Protein AF-A0A0N4VZZ5-F1 (afdb_monomer_lite)

Radius of gyration: 21.61 Å; chains: 1; bounding box: 44×30×68 Å

Foldseek 3Di:
DVVLVVVCVVVVVPPPPDDDDDDDDDDDDDDDPPPDPDVPDQDDDDDDDDDPDDDDDPVRQVVVCVVSVDGDADDQDQCVVPVSCLVPHADPQRAVPPNVGRCVNGPPHDDDDPDQDDACVSRDHHPPPVD

Structure (mmCIF, N/CA/C/O backbone):
data_AF-A0A0N4VZZ5-F1
#
_entry.id   AF-A0A0N4VZZ5-F1
#
loop_
_atom_site.group_PDB
_atom_site.id
_atom_site.type_symbol
_atom_site.label_atom_id
_atom_site.label_alt_id
_atom_site.label_comp_id
_atom_site.label_asym_id
_atom_site.label_entity_id
_atom_site.label_seq_id
_atom_site.pdbx_PDB_ins_code
_atom_site.Cartn_x
_atom_site.Cartn_y
_atom_site.Cartn_z
_atom_site.occupancy
_atom_site.B_iso_or_equiv
_atom_site.auth_seq_id
_atom_site.auth_comp_id
_atom_site.auth_asym_id
_atom_site.auth_atom_id
_atom_site.pdbx_PDB_model_num
ATOM 1 N N . MET A 1 1 ? 12.099 -4.113 -10.310 1.00 46.06 1 MET A N 1
ATOM 2 C CA . MET A 1 1 ? 11.103 -4.606 -9.323 1.00 46.06 1 MET A CA 1
ATOM 3 C C . MET A 1 1 ? 11.025 -6.129 -9.265 1.00 46.06 1 MET A C 1
ATOM 5 O O . MET A 1 1 ? 10.910 -6.632 -8.158 1.00 46.06 1 MET A O 1
ATOM 9 N N . ASP A 1 2 ? 11.139 -6.862 -10.379 1.00 45.19 2 ASP A N 1
ATOM 10 C CA . ASP A 1 2 ? 11.084 -8.340 -10.363 1.00 45.19 2 ASP A CA 1
ATOM 11 C C . ASP A 1 2 ? 12.206 -8.977 -9.526 1.00 45.19 2 ASP A C 1
ATOM 13 O O . ASP A 1 2 ? 11.957 -9.899 -8.757 1.00 45.19 2 ASP A O 1
ATOM 17 N N . HIS A 1 3 ? 13.406 -8.384 -9.545 1.00 48.91 3 HIS A N 1
ATOM 18 C CA . HIS A 1 3 ? 14.522 -8.769 -8.670 1.00 48.91 3 HIS A CA 1
ATOM 19 C C . HIS A 1 3 ? 14.220 -8.566 -7.167 1.00 48.91 3 HIS A C 1
ATOM 21 O O . HIS A 1 3 ? 14.736 -9.281 -6.319 1.00 48.91 3 HIS A O 1
ATOM 27 N N . CYS A 1 4 ? 13.343 -7.621 -6.810 1.00 56.34 4 CYS A N 1
ATOM 28 C CA . CYS A 1 4 ? 12.950 -7.367 -5.417 1.00 56.34 4 CYS A CA 1
ATOM 29 C C . CYS A 1 4 ? 11.871 -8.322 -4.903 1.00 56.34 4 CYS A C 1
ATOM 31 O O . CYS A 1 4 ? 11.760 -8.528 -3.694 1.00 56.34 4 CYS A O 1
ATOM 33 N N . ILE A 1 5 ? 11.063 -8.877 -5.808 1.00 53.38 5 ILE A N 1
ATOM 34 C CA . ILE A 1 5 ? 10.043 -9.873 -5.479 1.00 53.38 5 ILE A CA 1
ATOM 35 C C . ILE A 1 5 ? 10.730 -11.224 -5.225 1.00 53.38 5 ILE A C 1
ATOM 37 O O . ILE A 1 5 ? 10.466 -11.855 -4.206 1.00 53.38 5 ILE A O 1
ATOM 41 N N . THR A 1 6 ? 11.690 -11.611 -6.071 1.00 44.91 6 THR A N 1
ATOM 42 C CA . THR A 1 6 ? 12.424 -12.885 -5.949 1.00 44.91 6 THR A CA 1
ATOM 43 C C . THR A 1 6 ? 13.443 -12.909 -4.800 1.00 44.91 6 THR A C 1
ATOM 45 O O . THR A 1 6 ? 13.576 -13.929 -4.126 1.00 44.91 6 THR A O 1
ATOM 48 N N . LEU A 1 7 ? 14.107 -11.790 -4.471 1.00 46.62 7 LEU A N 1
ATOM 49 C CA . LEU A 1 7 ? 14.997 -11.711 -3.295 1.00 46.62 7 LEU A CA 1
ATOM 50 C C . LEU A 1 7 ? 14.261 -11.911 -1.949 1.00 46.62 7 LEU A C 1
ATOM 52 O O . LEU A 1 7 ? 14.895 -12.225 -0.939 1.00 46.62 7 LEU A O 1
ATOM 56 N N . ARG A 1 8 ? 12.927 -11.760 -1.908 1.00 45.03 8 ARG A N 1
ATOM 57 C CA . ARG A 1 8 ? 12.117 -12.039 -0.709 1.00 45.03 8 ARG A CA 1
ATOM 58 C C . ARG A 1 8 ? 11.809 -13.518 -0.505 1.00 45.03 8 ARG A C 1
ATOM 60 O O . ARG A 1 8 ? 11.700 -13.922 0.652 1.00 45.03 8 ARG A O 1
ATOM 67 N N . GLU A 1 9 ? 11.708 -14.325 -1.559 1.00 38.97 9 GLU A N 1
ATOM 68 C CA . GLU A 1 9 ? 11.534 -15.777 -1.395 1.00 38.97 9 GLU A CA 1
ATOM 69 C C . GLU A 1 9 ? 12.755 -16.387 -0.691 1.00 38.97 9 GLU A C 1
ATOM 71 O O . GLU A 1 9 ? 12.604 -17.209 0.209 1.00 38.97 9 GLU A O 1
ATOM 76 N N . ALA A 1 10 ? 13.958 -15.879 -0.982 1.00 39.84 10 ALA A N 1
ATOM 77 C CA . ALA A 1 10 ? 15.194 -16.316 -0.333 1.00 39.84 10 ALA A CA 1
ATOM 78 C C . ALA A 1 10 ? 15.342 -15.844 1.130 1.00 39.84 10 ALA A C 1
ATOM 80 O O . ALA A 1 10 ? 15.939 -16.549 1.939 1.00 39.84 10 ALA A O 1
ATOM 81 N N . LYS A 1 11 ? 14.800 -14.672 1.502 1.00 41.62 11 LYS A N 1
ATOM 82 C CA . LYS A 1 11 ? 14.989 -14.079 2.846 1.00 41.62 11 LYS A CA 1
ATOM 83 C C . LYS A 1 11 ? 13.835 -14.332 3.825 1.00 41.62 11 LYS A C 1
ATOM 85 O O . LYS A 1 11 ? 14.001 -14.153 5.030 1.00 41.62 11 LYS A O 1
ATOM 90 N N . SER A 1 12 ? 12.679 -14.786 3.337 1.00 41.62 12 SER A N 1
ATOM 91 C CA . SER A 1 12 ? 11.532 -15.143 4.191 1.00 41.62 12 SER A CA 1
ATOM 92 C C . SER A 1 12 ? 11.773 -16.406 5.024 1.00 41.62 12 SER A C 1
ATOM 94 O O . SER A 1 12 ? 11.118 -16.591 6.046 1.00 41.62 12 SER A O 1
ATOM 96 N N . LEU A 1 13 ? 12.740 -17.247 4.641 1.00 40.66 13 LEU A N 1
ATOM 97 C CA . LEU A 1 13 ? 13.083 -18.466 5.377 1.00 40.66 13 LEU A CA 1
ATOM 98 C C . LEU A 1 13 ? 13.961 -18.223 6.619 1.00 40.66 13 LEU A C 1
ATOM 100 O O . LEU A 1 13 ? 13.988 -19.078 7.497 1.00 40.66 13 LEU A O 1
ATOM 104 N N . GLU A 1 14 ? 14.620 -17.065 6.756 1.00 34.47 14 GLU A N 1
ATOM 105 C CA . GLU A 1 14 ? 15.528 -16.806 7.893 1.00 34.47 14 GLU A CA 1
ATOM 106 C C . GLU A 1 14 ? 14.912 -15.982 9.040 1.00 34.47 14 GLU A C 1
ATOM 108 O O . GLU A 1 14 ? 15.472 -15.928 10.131 1.00 34.47 14 GLU A O 1
ATOM 113 N N . ILE A 1 15 ? 13.747 -15.350 8.848 1.00 38.09 15 ILE A N 1
ATOM 114 C CA . ILE A 1 15 ? 13.159 -14.440 9.858 1.00 38.09 15 ILE A CA 1
ATOM 115 C C . ILE A 1 15 ? 12.154 -15.156 10.791 1.00 38.09 15 ILE A C 1
ATOM 117 O O . ILE A 1 15 ? 11.792 -14.630 11.842 1.00 38.09 15 ILE A O 1
ATOM 121 N N . ILE A 1 16 ? 11.744 -16.390 10.477 1.00 38.31 16 ILE A N 1
ATOM 122 C CA . ILE A 1 16 ? 10.689 -17.115 11.215 1.00 38.31 16 ILE A CA 1
ATOM 123 C C . ILE A 1 16 ? 11.185 -17.723 12.554 1.00 38.31 16 ILE A C 1
ATOM 125 O O . ILE A 1 16 ? 10.372 -18.158 13.364 1.00 38.31 16 ILE A O 1
ATOM 129 N N . SER A 1 17 ? 12.488 -17.714 12.867 1.00 32.59 17 SER A N 1
ATOM 130 C CA . SER A 1 17 ? 13.034 -18.500 13.993 1.00 32.59 17 SER A CA 1
ATOM 131 C C . SER A 1 17 ? 13.477 -17.732 15.247 1.00 32.59 17 SER A C 1
ATOM 133 O O . SER A 1 17 ? 14.155 -18.321 16.088 1.00 32.59 17 SER A O 1
ATOM 135 N N . ALA A 1 18 ? 13.130 -16.456 15.431 1.00 31.95 18 ALA A N 1
ATOM 136 C CA . ALA A 1 18 ? 13.481 -15.742 16.667 1.00 31.95 18 ALA A CA 1
ATOM 137 C C . ALA A 1 18 ? 12.278 -15.642 17.630 1.00 31.95 18 ALA A C 1
ATOM 139 O O . ALA A 1 18 ? 11.435 -14.756 17.457 1.00 31.95 18 ALA A O 1
ATOM 140 N N . PRO A 1 19 ? 12.178 -16.493 18.672 1.00 31.89 19 PRO A N 1
ATOM 141 C CA . PRO A 1 19 ? 11.170 -16.321 19.709 1.00 31.89 19 PRO A CA 1
ATOM 142 C C . PRO A 1 19 ? 11.539 -15.104 20.568 1.00 31.89 19 PRO A C 1
ATOM 144 O O . PRO A 1 19 ? 12.600 -15.063 21.192 1.00 31.89 19 PRO A O 1
ATOM 147 N N . ARG A 1 20 ? 10.665 -14.092 20.617 1.00 42.94 20 ARG A N 1
ATOM 148 C CA . ARG A 1 20 ? 10.750 -13.042 21.646 1.00 42.94 20 ARG A CA 1
ATOM 149 C C . ARG A 1 20 ? 10.185 -13.578 22.967 1.00 42.94 20 ARG A C 1
ATOM 151 O O . ARG A 1 20 ? 9.221 -14.342 22.937 1.00 42.94 20 ARG A O 1
ATOM 158 N N . PRO A 1 21 ? 10.757 -13.189 24.120 1.00 31.25 21 PRO A N 1
ATOM 159 C CA . PRO A 1 21 ? 10.345 -13.712 25.413 1.00 31.25 21 PRO A CA 1
ATOM 160 C C . PRO A 1 21 ? 8.928 -13.237 25.748 1.00 31.25 21 PRO A C 1
ATOM 162 O O . PRO A 1 21 ? 8.657 -12.037 25.804 1.00 31.25 21 PRO A O 1
ATOM 165 N N . ALA A 1 22 ? 8.028 -14.189 25.983 1.00 40.19 22 ALA A N 1
ATOM 166 C CA . ALA A 1 22 ? 6.743 -13.923 26.605 1.00 40.19 22 ALA A CA 1
ATOM 167 C C . ALA A 1 22 ? 6.983 -13.607 28.090 1.00 40.19 22 ALA A C 1
ATOM 169 O O . ALA A 1 22 ? 7.455 -14.454 28.848 1.00 40.19 22 ALA A O 1
ATOM 170 N N . LEU A 1 23 ? 6.679 -12.379 28.505 1.00 35.91 23 LEU A N 1
ATOM 171 C CA . LEU A 1 23 ? 6.572 -12.022 29.917 1.00 35.91 23 LEU A CA 1
ATOM 172 C C . LEU A 1 23 ? 5.396 -12.802 30.521 1.00 35.91 23 LEU A C 1
ATOM 174 O O . LEU A 1 23 ? 4.238 -12.550 30.191 1.00 35.91 23 LEU A O 1
ATOM 178 N N . ALA A 1 24 ? 5.701 -13.768 31.385 1.00 35.28 24 ALA A N 1
ATOM 179 C CA . ALA A 1 24 ? 4.708 -14.504 32.155 1.00 35.28 24 ALA A CA 1
ATOM 180 C C . ALA A 1 24 ? 4.148 -13.604 33.268 1.00 35.28 24 ALA A C 1
ATOM 182 O O . ALA A 1 24 ? 4.872 -13.225 34.189 1.00 35.28 24 ALA A O 1
ATOM 183 N N . LEU A 1 25 ? 2.859 -13.270 33.196 1.00 38.62 25 LEU A N 1
ATOM 184 C CA . LEU A 1 25 ? 2.115 -12.701 34.319 1.00 38.62 25 LEU A CA 1
ATOM 185 C C . LEU A 1 25 ? 1.386 -13.836 35.054 1.00 38.62 25 LEU A C 1
ATOM 187 O O . LEU A 1 25 ? 0.698 -14.650 34.443 1.00 38.62 25 LEU A O 1
ATOM 191 N N . SER A 1 26 ? 1.595 -13.898 36.370 1.00 33.91 26 SER A N 1
ATOM 192 C CA . SER A 1 26 ? 1.002 -14.864 37.307 1.00 33.91 26 SER A CA 1
ATOM 193 C C . SER A 1 26 ? -0.534 -14.757 37.358 1.00 33.91 26 SER A C 1
ATOM 195 O O . SER A 1 26 ? -1.054 -13.641 37.258 1.00 33.91 26 SER A O 1
ATOM 197 N N . PRO A 1 27 ? -1.281 -15.865 37.550 1.00 41.75 27 PRO A N 1
ATOM 198 C CA . PRO A 1 27 ? -2.735 -15.822 37.603 1.00 41.75 27 PRO A CA 1
ATOM 199 C C . PRO A 1 27 ? -3.194 -15.269 38.957 1.00 41.75 27 PRO A C 1
ATOM 201 O O . PRO A 1 27 ? -3.094 -15.932 39.987 1.00 41.75 27 PRO A O 1
ATOM 204 N N . GLN A 1 28 ? -3.726 -14.049 38.961 1.00 44.75 28 GLN A N 1
ATOM 205 C CA . GLN A 1 28 ? -4.516 -13.551 40.085 1.00 44.75 28 GLN A CA 1
ATOM 206 C C . GLN A 1 28 ? -5.978 -13.953 39.863 1.00 44.75 28 GLN A C 1
ATOM 208 O O . GLN A 1 28 ? -6.582 -13.626 38.842 1.00 44.75 28 GLN A O 1
ATOM 213 N N . ASN A 1 29 ? -6.511 -14.697 40.832 1.00 43.97 29 ASN A N 1
ATOM 214 C CA . ASN A 1 29 ? -7.905 -15.114 40.965 1.00 43.97 29 ASN A CA 1
ATOM 215 C C . ASN A 1 29 ? -8.855 -13.924 40.750 1.00 43.97 29 ASN A C 1
ATOM 217 O O . ASN A 1 29 ? -8.944 -13.044 41.605 1.00 43.97 29 ASN A O 1
ATOM 221 N N . PHE A 1 30 ? -9.599 -13.913 39.643 1.00 43.81 30 PHE A N 1
ATOM 222 C CA . PHE A 1 30 ? -10.694 -12.969 39.436 1.00 43.81 30 PHE A CA 1
ATOM 223 C C . PHE A 1 30 ? -12.012 -13.742 39.441 1.00 43.81 30 PHE A C 1
ATOM 225 O O . PHE A 1 30 ? -12.355 -14.446 38.492 1.00 43.81 30 PHE A O 1
ATOM 232 N N . SER A 1 31 ? -12.734 -13.653 40.557 1.00 35.72 31 SER A N 1
ATOM 233 C CA . SER A 1 31 ? -14.089 -14.177 40.692 1.00 35.72 31 SER A CA 1
ATOM 234 C C . SER A 1 31 ? -15.008 -13.488 39.681 1.00 35.72 31 SER A C 1
ATOM 236 O O . SER A 1 31 ? -15.245 -12.283 39.759 1.00 35.72 31 SER A O 1
ATOM 238 N N . MET A 1 32 ? -15.515 -14.274 38.735 1.00 36.56 32 MET A N 1
ATOM 239 C CA . MET A 1 32 ? -16.439 -13.869 37.680 1.00 36.56 32 MET A CA 1
ATOM 240 C C . MET A 1 32 ? -17.737 -13.290 38.270 1.00 36.56 32 MET A C 1
ATOM 242 O O . MET A 1 32 ? -18.592 -14.041 38.734 1.00 36.56 32 MET A O 1
ATOM 246 N N . ILE A 1 33 ? -17.930 -11.968 38.198 1.00 43.94 33 ILE A N 1
ATOM 247 C CA . ILE A 1 33 ? -19.285 -11.403 38.157 1.00 43.94 33 ILE A CA 1
ATOM 248 C C . ILE A 1 33 ? -19.766 -11.550 36.718 1.00 43.94 33 ILE A C 1
ATOM 250 O O . ILE A 1 33 ? -19.252 -10.937 35.785 1.00 43.94 33 ILE A O 1
ATOM 254 N N . GLN A 1 34 ? -20.737 -12.436 36.551 1.00 46.56 34 GLN A N 1
ATOM 255 C CA . GLN A 1 34 ? -21.307 -12.855 35.284 1.00 46.56 34 GLN A CA 1
ATOM 256 C C . GLN A 1 34 ? -22.224 -11.753 34.730 1.00 46.56 34 GLN A C 1
ATOM 258 O O . GLN A 1 34 ? -23.443 -11.813 34.848 1.00 46.56 34 GLN A O 1
ATOM 263 N N . GLN A 1 35 ? -21.633 -10.723 34.125 1.00 45.09 35 GLN A N 1
ATOM 264 C CA . GLN A 1 35 ? -22.325 -9.844 33.183 1.00 45.09 35 GLN A CA 1
ATOM 265 C C . GLN A 1 35 ? -21.642 -9.996 31.824 1.00 45.09 35 GLN A C 1
ATOM 267 O O . GLN A 1 35 ? -20.502 -9.590 31.623 1.00 45.09 35 GLN A O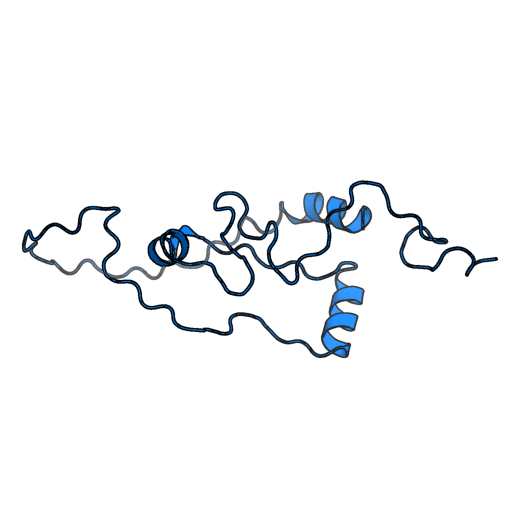 1
ATOM 272 N N . GLY A 1 36 ? -22.323 -10.712 30.929 1.00 41.12 36 GLY A N 1
ATOM 273 C CA . GLY A 1 36 ? -21.761 -11.255 29.698 1.00 41.12 36 GLY A CA 1
ATOM 274 C C . GLY A 1 36 ? -21.213 -10.201 28.739 1.00 41.12 36 GLY A C 1
ATOM 275 O O . GLY A 1 36 ? -21.969 -9.526 28.043 1.00 41.12 36 GLY A O 1
ATOM 276 N N . ILE A 1 37 ? -19.888 -10.163 28.616 1.00 50.12 37 ILE A N 1
ATOM 277 C CA . ILE A 1 37 ? -19.206 -9.703 27.408 1.00 50.12 37 ILE A CA 1
ATOM 278 C C . ILE A 1 37 ? -19.284 -10.869 26.424 1.00 50.12 37 ILE A C 1
ATOM 280 O O . ILE A 1 37 ? -18.543 -11.843 26.529 1.00 50.12 37 ILE A O 1
ATOM 284 N N . GLN A 1 38 ? -20.251 -10.813 25.511 1.00 49.62 38 GLN A N 1
ATOM 285 C CA . GLN A 1 38 ? -20.337 -11.788 24.428 1.00 49.62 38 GLN A CA 1
ATOM 286 C C . GLN A 1 38 ? -19.153 -11.550 23.476 1.00 49.62 38 GLN A C 1
ATOM 288 O O . GLN A 1 38 ? -18.990 -10.411 23.018 1.00 49.62 38 GLN A O 1
ATOM 293 N N . PRO A 1 39 ? -18.333 -12.568 23.157 1.00 46.28 39 PRO A N 1
ATOM 294 C CA . PRO A 1 39 ? -17.287 -12.427 22.152 1.00 46.28 39 PRO A CA 1
ATOM 295 C C . PRO A 1 39 ? -17.933 -11.979 20.834 1.00 46.28 39 PRO A C 1
ATOM 297 O O . PRO A 1 39 ? -18.836 -12.632 20.320 1.00 46.28 39 PRO A O 1
ATOM 300 N N . GLY A 1 40 ? -17.525 -10.811 20.333 1.00 58.00 40 GLY A N 1
ATOM 301 C CA . GLY A 1 40 ? -18.069 -10.214 19.108 1.00 58.00 40 GLY A CA 1
ATOM 302 C C . GLY A 1 40 ? -19.006 -9.019 19.301 1.00 58.00 40 GLY A C 1
ATOM 303 O O . GLY A 1 40 ? -19.401 -8.413 18.305 1.00 58.00 40 GLY A O 1
ATOM 304 N N . ARG A 1 41 ? -19.337 -8.618 20.536 1.00 69.62 41 ARG A N 1
ATOM 305 C CA . ARG A 1 41 ? -20.099 -7.382 20.770 1.00 69.62 41 ARG A CA 1
ATOM 306 C C . ARG A 1 41 ? -19.151 -6.223 21.075 1.00 69.62 41 ARG A C 1
ATOM 308 O O . ARG A 1 41 ? -18.712 -6.040 22.205 1.00 69.62 41 ARG A O 1
ATOM 315 N N . CYS A 1 42 ? -18.822 -5.453 20.045 1.00 78.38 42 CYS A N 1
ATOM 316 C CA . CYS A 1 42 ? -18.027 -4.241 20.186 1.00 78.38 42 CYS A CA 1
ATOM 317 C C . CYS A 1 42 ? -18.852 -3.168 20.906 1.00 78.38 42 CYS A C 1
ATOM 319 O O . CYS A 1 42 ? -19.811 -2.636 20.348 1.00 78.38 42 CYS A O 1
ATOM 321 N N . SER A 1 43 ? -18.505 -2.880 22.161 1.00 77.00 43 SER A N 1
ATOM 322 C CA . SER A 1 43 ? -18.994 -1.689 22.862 1.00 77.00 43 SER A CA 1
ATOM 323 C C . SER A 1 43 ? -18.498 -0.427 22.150 1.00 77.00 43 SER A C 1
ATOM 325 O O . SER A 1 43 ? -17.538 -0.496 21.385 1.00 77.00 43 SER A O 1
ATOM 327 N N . GLN A 1 44 ? -19.160 0.709 22.389 1.00 81.19 44 GLN A N 1
ATOM 328 C CA . GLN A 1 44 ? -18.869 2.013 21.779 1.00 81.19 44 GLN A CA 1
ATOM 329 C C . GLN A 1 44 ? -17.366 2.236 21.527 1.00 81.19 44 GLN A C 1
ATOM 331 O O . GLN A 1 44 ? -16.584 2.377 22.466 1.00 81.19 44 GLN A O 1
ATOM 336 N N . VAL A 1 45 ? -16.977 2.266 20.250 1.00 85.56 45 VAL A N 1
ATOM 337 C CA . VAL A 1 45 ? -15.592 2.480 19.822 1.00 85.56 45 VAL A CA 1
ATOM 338 C C . VAL A 1 45 ? -15.398 3.962 19.529 1.00 85.56 45 VAL A C 1
ATOM 340 O O . VAL A 1 45 ? -16.176 4.550 18.780 1.00 85.56 45 VAL A O 1
ATOM 343 N N . VAL A 1 46 ? -14.355 4.559 20.102 1.00 87.00 46 VAL A N 1
ATOM 344 C CA . VAL A 1 46 ? -13.949 5.938 19.811 1.00 87.00 46 VAL A CA 1
ATOM 345 C C . VAL A 1 46 ? -12.625 5.889 19.048 1.00 87.00 46 VAL A C 1
ATOM 347 O O . VAL A 1 46 ? -11.666 5.315 19.569 1.00 87.00 46 VAL A O 1
ATOM 350 N N . PRO A 1 47 ? -12.551 6.436 17.822 1.00 86.31 47 PRO A N 1
ATOM 351 C CA . PRO A 1 47 ? -11.303 6.482 17.077 1.00 86.31 47 PRO A CA 1
ATOM 352 C C . PRO A 1 47 ? -10.342 7.491 17.716 1.00 86.31 47 PRO A C 1
ATOM 354 O O . PRO A 1 47 ? -10.742 8.590 18.097 1.00 86.31 47 PRO A O 1
ATOM 357 N N . VAL A 1 48 ? -9.068 7.117 17.804 1.00 85.62 48 VAL A N 1
ATOM 358 C CA . VAL A 1 48 ? -7.974 8.009 18.199 1.00 85.62 48 VAL A CA 1
ATOM 359 C C . VAL A 1 48 ? -6.941 7.987 17.088 1.00 85.62 48 VAL A C 1
ATOM 361 O O . VAL A 1 48 ? -6.553 6.918 16.614 1.00 85.62 48 VAL A O 1
ATOM 364 N N . GLU A 1 49 ? -6.506 9.167 16.665 1.00 80.31 49 GLU A N 1
ATOM 365 C CA . GLU A 1 49 ? -5.439 9.296 15.681 1.00 80.31 49 GLU A CA 1
ATOM 366 C C . GLU A 1 49 ? -4.092 9.009 16.346 1.00 80.31 49 GLU A C 1
ATOM 368 O O . GLU A 1 49 ? -3.738 9.614 17.358 1.00 80.31 49 GLU A O 1
ATOM 373 N N . VAL A 1 50 ? -3.344 8.062 15.781 1.00 76.88 50 VAL A N 1
ATOM 374 C CA . VAL A 1 50 ? -2.010 7.687 16.256 1.00 76.88 50 VAL A CA 1
ATOM 375 C C . VAL A 1 50 ? -1.080 7.602 15.053 1.00 76.88 50 VAL A C 1
ATOM 377 O O . VAL A 1 50 ? -1.335 6.843 14.118 1.00 76.88 50 VAL A O 1
ATOM 380 N N . GLU A 1 51 ? 0.015 8.361 15.077 1.00 78.31 51 GLU A N 1
ATOM 381 C CA . GLU A 1 51 ? 1.074 8.246 14.076 1.00 78.31 51 GLU A CA 1
ATOM 382 C C . GLU A 1 51 ? 1.952 7.031 14.402 1.00 78.31 51 GLU A C 1
ATOM 384 O O . GLU A 1 51 ? 2.694 7.012 15.381 1.00 78.31 51 GLU A O 1
ATOM 389 N N . THR A 1 52 ? 1.848 5.983 13.588 1.00 71.38 52 THR A N 1
ATOM 390 C CA . THR A 1 52 ? 2.602 4.729 13.773 1.00 71.38 52 THR A CA 1
ATOM 391 C C . THR A 1 52 ? 3.764 4.582 12.794 1.00 71.38 52 THR A C 1
ATOM 393 O O . THR A 1 52 ? 4.547 3.635 12.883 1.00 71.38 52 THR A O 1
ATOM 396 N N . ARG A 1 53 ? 3.892 5.510 11.839 1.00 70.19 53 ARG A N 1
ATOM 397 C CA . ARG A 1 53 ? 4.879 5.436 10.765 1.00 70.19 53 ARG A CA 1
ATOM 398 C C . ARG A 1 53 ? 6.179 6.123 11.163 1.00 70.19 53 ARG A C 1
ATOM 400 O O . ARG A 1 53 ? 6.183 7.228 11.685 1.00 70.19 53 ARG A O 1
ATOM 407 N N . GLN A 1 54 ? 7.300 5.504 10.806 1.00 75.00 54 GLN A N 1
A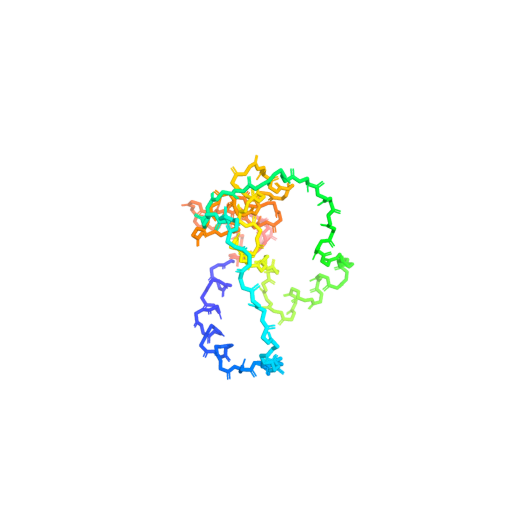TOM 408 C CA . GLN A 1 54 ? 8.592 6.176 10.871 1.00 75.00 54 GLN A CA 1
ATOM 409 C C . GLN A 1 54 ? 8.789 7.093 9.658 1.00 75.00 54 GLN A C 1
ATOM 411 O O . GLN A 1 54 ? 8.781 6.638 8.510 1.00 75.00 54 GLN A O 1
ATOM 416 N N . VAL A 1 55 ? 8.977 8.385 9.919 1.00 79.12 55 VAL A N 1
ATOM 417 C CA . VAL A 1 55 ? 9.362 9.373 8.908 1.00 79.12 55 VAL A CA 1
ATOM 418 C C . VAL A 1 55 ? 10.879 9.337 8.747 1.00 79.12 55 VAL A C 1
ATOM 420 O O . VAL A 1 55 ? 11.621 9.499 9.713 1.00 79.12 55 VAL A O 1
ATOM 423 N N . PHE A 1 56 ? 11.345 9.118 7.519 1.00 81.19 56 PHE A N 1
ATOM 424 C CA . PHE A 1 56 ? 12.769 9.083 7.189 1.00 81.19 56 PHE A CA 1
ATOM 425 C C . PHE A 1 56 ? 13.141 10.265 6.305 1.00 81.19 56 PHE A C 1
ATOM 427 O O . PHE A 1 56 ? 12.373 10.649 5.421 1.00 81.19 56 PHE A O 1
ATOM 434 N N . SER A 1 57 ? 14.339 10.814 6.504 1.00 89.38 57 SER A N 1
ATOM 435 C CA . SER A 1 57 ? 14.887 11.807 5.584 1.00 89.38 57 SER A CA 1
ATOM 436 C C . SER A 1 57 ? 15.160 11.185 4.212 1.00 89.38 57 SER A C 1
ATOM 438 O O . SER A 1 57 ? 15.344 9.972 4.079 1.00 89.38 57 SER A O 1
ATOM 440 N N . VAL A 1 58 ? 15.247 12.022 3.178 1.00 85.94 58 VAL A N 1
ATOM 441 C CA . VAL A 1 58 ? 15.582 11.575 1.814 1.00 85.94 58 VAL A CA 1
ATOM 442 C C . VAL A 1 58 ? 16.910 10.810 1.787 1.00 85.94 58 VAL A C 1
ATOM 444 O O . VAL A 1 58 ? 17.020 9.806 1.090 1.00 85.94 58 VAL A O 1
ATOM 447 N N . LEU A 1 59 ? 17.898 11.238 2.579 1.00 88.62 59 LEU A N 1
ATOM 448 C CA . LEU A 1 59 ? 19.184 10.546 2.688 1.00 88.62 59 LEU A CA 1
ATOM 449 C C . LEU A 1 59 ? 19.021 9.164 3.323 1.00 88.62 59 LEU A C 1
ATOM 451 O O . LEU A 1 59 ? 19.514 8.188 2.775 1.00 88.62 59 LEU A O 1
ATOM 455 N N . GLN A 1 60 ? 18.267 9.057 4.420 1.00 86.31 60 GLN A N 1
ATOM 456 C CA . GLN A 1 60 ? 17.994 7.766 5.055 1.00 86.31 60 GLN A CA 1
ATOM 457 C C . GLN A 1 60 ? 17.237 6.814 4.125 1.00 86.31 60 GLN A C 1
ATOM 459 O O . GLN A 1 60 ? 17.508 5.615 4.133 1.00 86.31 60 GLN A O 1
ATOM 464 N N . MET A 1 61 ? 16.291 7.322 3.328 1.00 81.75 61 MET A N 1
ATOM 465 C CA . MET A 1 61 ? 15.600 6.504 2.331 1.00 81.75 61 MET A CA 1
ATOM 466 C C . MET A 1 61 ? 16.558 6.016 1.245 1.00 81.75 61 MET A C 1
ATOM 468 O O . MET A 1 61 ? 16.563 4.821 0.966 1.00 81.75 61 MET A O 1
ATOM 472 N N . ARG A 1 62 ? 17.405 6.898 0.694 1.00 82.81 62 ARG A N 1
ATOM 473 C CA . ARG A 1 62 ? 18.407 6.528 -0.319 1.00 82.81 62 ARG A CA 1
ATOM 474 C C . ARG A 1 62 ? 19.399 5.501 0.207 1.00 82.81 62 ARG A C 1
ATOM 476 O O . ARG A 1 62 ? 19.543 4.457 -0.410 1.00 82.81 62 ARG A O 1
ATOM 483 N N . SER A 1 63 ? 19.984 5.724 1.383 1.00 85.00 63 SER A N 1
ATOM 484 C CA . SER A 1 63 ? 20.929 4.772 1.978 1.00 85.00 63 SER A CA 1
ATOM 485 C C . SER A 1 63 ? 20.294 3.402 2.212 1.00 85.00 63 SER A C 1
ATOM 487 O O . SER A 1 63 ? 20.931 2.381 1.970 1.00 85.00 63 SER A O 1
ATOM 489 N N . ARG A 1 64 ? 19.020 3.346 2.631 1.00 77.56 64 ARG A N 1
ATOM 490 C CA . ARG A 1 64 ? 18.319 2.060 2.764 1.00 77.56 64 ARG A CA 1
ATOM 491 C C . ARG A 1 64 ? 18.015 1.415 1.419 1.00 77.56 64 ARG A C 1
ATOM 493 O O . ARG A 1 64 ? 18.150 0.204 1.301 1.00 77.56 64 ARG A O 1
ATOM 500 N N . GLN A 1 65 ? 17.608 2.198 0.423 1.00 77.19 65 GLN A N 1
ATOM 501 C CA . GLN A 1 65 ? 17.367 1.696 -0.930 1.00 77.19 65 GLN A CA 1
ATOM 502 C C . GLN A 1 65 ? 18.652 1.150 -1.559 1.00 77.19 65 GLN A C 1
ATOM 504 O O . GLN A 1 65 ? 18.611 0.090 -2.168 1.00 77.19 65 GLN A O 1
ATOM 509 N N . GLU A 1 66 ? 19.785 1.821 -1.361 1.00 80.38 66 GLU A N 1
ATOM 510 C CA . GLU A 1 66 ? 21.108 1.358 -1.792 1.00 80.38 66 GLU A CA 1
ATOM 511 C C . GLU A 1 66 ? 21.517 0.072 -1.061 1.00 80.38 66 GLU A C 1
ATOM 513 O O . GLU A 1 66 ? 22.001 -0.866 -1.686 1.00 80.38 66 GLU A O 1
ATOM 518 N N . GLN A 1 67 ? 21.276 -0.007 0.252 1.00 77.50 67 GLN A N 1
ATOM 519 C CA . GLN A 1 67 ? 21.660 -1.165 1.060 1.00 77.50 67 GLN A CA 1
ATOM 520 C C . GLN A 1 67 ? 20.794 -2.406 0.794 1.00 77.50 67 GLN A C 1
ATOM 522 O O . GLN A 1 67 ? 21.297 -3.528 0.799 1.00 77.50 67 GLN A O 1
ATOM 527 N N . VAL A 1 68 ? 19.484 -2.221 0.624 1.00 73.88 68 VAL A N 1
ATOM 528 C CA . VAL A 1 68 ? 18.502 -3.311 0.489 1.00 73.88 68 VAL A CA 1
ATOM 529 C C . VAL A 1 68 ? 18.209 -3.624 -0.984 1.00 73.88 68 VAL A C 1
ATOM 531 O O . VAL A 1 68 ? 17.664 -4.681 -1.291 1.00 73.88 68 VAL A O 1
ATOM 534 N N . GLY A 1 69 ? 18.554 -2.718 -1.904 1.00 70.62 69 GLY A N 1
ATOM 535 C CA . GLY A 1 69 ? 18.273 -2.832 -3.338 1.00 70.62 69 GLY A CA 1
ATOM 536 C C . GLY A 1 69 ? 16.792 -2.667 -3.704 1.00 70.62 69 GLY A C 1
ATOM 537 O O . GLY A 1 69 ? 16.431 -2.788 -4.872 1.00 70.62 69 GLY A O 1
ATOM 538 N N . CYS A 1 70 ? 15.923 -2.402 -2.721 1.00 72.38 70 CYS A N 1
ATOM 539 C CA . CYS A 1 70 ? 14.469 -2.382 -2.864 1.00 72.38 70 CYS A CA 1
ATOM 540 C C . CYS A 1 70 ? 13.838 -1.269 -2.024 1.00 72.38 70 CYS A C 1
ATOM 542 O O . CYS A 1 70 ? 14.382 -0.852 -1.002 1.00 72.38 70 CYS A O 1
ATOM 544 N N . ALA A 1 71 ? 12.659 -0.799 -2.441 1.00 72.69 71 ALA A N 1
ATOM 545 C CA . ALA A 1 71 ? 11.863 0.113 -1.627 1.00 72.69 71 ALA A CA 1
ATOM 546 C C . ALA A 1 71 ? 11.335 -0.601 -0.371 1.00 72.69 71 ALA A C 1
ATOM 548 O O . ALA A 1 71 ? 10.929 -1.765 -0.434 1.00 72.69 71 ALA A O 1
ATOM 549 N N . GLU A 1 72 ? 11.327 0.109 0.758 1.00 73.62 72 GLU A N 1
ATOM 550 C CA . GLU A 1 72 ? 10.724 -0.374 2.002 1.00 73.62 72 GLU A CA 1
ATOM 551 C C . GLU A 1 72 ? 9.224 -0.623 1.786 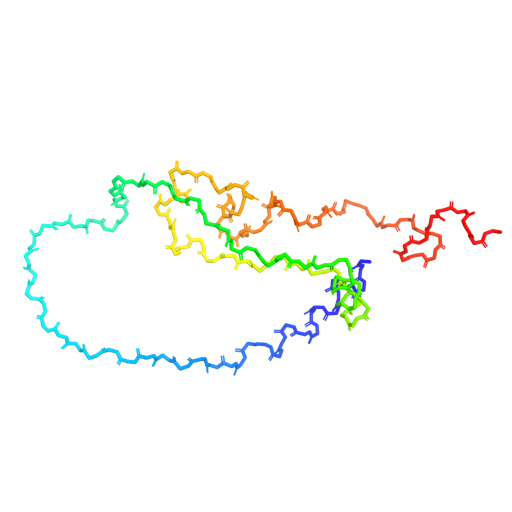1.00 73.62 72 GLU A C 1
ATOM 553 O O . GLU A 1 72 ? 8.529 0.215 1.208 1.00 73.62 72 GLU A O 1
ATOM 558 N N . VAL A 1 73 ? 8.724 -1.769 2.248 1.00 74.62 73 VAL A N 1
ATOM 559 C CA . VAL A 1 73 ? 7.296 -2.115 2.175 1.00 74.62 73 VAL A CA 1
ATOM 560 C C . VAL A 1 73 ? 6.701 -1.957 3.564 1.00 74.62 73 VAL A C 1
ATOM 562 O O . VAL A 1 73 ? 7.354 -2.274 4.556 1.00 74.62 73 VAL A O 1
ATOM 565 N N . GLN A 1 74 ? 5.458 -1.490 3.648 1.00 80.25 74 GLN A N 1
ATOM 566 C CA . GLN A 1 74 ? 4.748 -1.427 4.922 1.00 80.25 74 GLN A CA 1
ATOM 567 C C . GLN A 1 74 ? 4.680 -2.804 5.591 1.00 80.25 74 GLN A C 1
ATOM 569 O O . GLN A 1 74 ? 4.420 -3.821 4.945 1.00 80.25 74 GLN A O 1
ATOM 574 N N . ILE A 1 75 ? 4.901 -2.824 6.904 1.00 81.88 75 ILE A N 1
ATOM 575 C CA . ILE A 1 75 ? 4.767 -4.032 7.717 1.00 81.88 75 ILE A CA 1
ATOM 576 C C . ILE A 1 75 ? 3.267 -4.319 7.877 1.00 81.88 75 ILE A C 1
ATOM 578 O O . ILE A 1 75 ? 2.542 -3.431 8.332 1.00 81.88 75 ILE A O 1
ATOM 582 N N . PRO A 1 76 ? 2.782 -5.525 7.529 1.00 82.94 76 PRO A N 1
ATOM 583 C CA . PRO A 1 76 ? 1.379 -5.870 7.712 1.00 82.94 76 PRO A CA 1
ATOM 584 C C . PRO A 1 76 ? 0.954 -5.769 9.178 1.00 82.94 76 PRO A C 1
ATOM 586 O O . PRO A 1 76 ? 1.580 -6.359 10.060 1.00 82.94 76 PRO A O 1
ATOM 589 N N . ALA A 1 77 ? -0.120 -5.024 9.439 1.00 82.00 77 ALA A N 1
ATOM 590 C CA . ALA A 1 77 ? -0.707 -4.934 10.769 1.00 82.00 77 ALA A CA 1
ATOM 591 C C . ALA A 1 77 ? -1.522 -6.195 11.098 1.00 82.00 77 ALA A C 1
ATOM 593 O O . ALA A 1 77 ? -2.192 -6.757 10.234 1.00 82.00 77 ALA A O 1
ATOM 594 N N . SER A 1 78 ? -1.528 -6.609 12.367 1.00 89.81 78 SER A N 1
ATOM 595 C CA . SER A 1 78 ? -2.484 -7.608 12.858 1.00 89.81 78 SER A CA 1
ATOM 596 C C . SER A 1 78 ? -3.847 -6.945 13.063 1.00 89.81 78 SER A C 1
ATOM 598 O O . SER A 1 78 ? -4.060 -6.253 14.063 1.00 89.81 78 SER A O 1
ATOM 600 N N . CYS A 1 79 ? -4.776 -7.152 12.126 1.00 90.88 79 CYS A N 1
ATOM 601 C CA . CYS A 1 79 ? -6.111 -6.543 12.170 1.00 90.88 79 CYS A CA 1
ATOM 602 C C . CYS A 1 79 ? -6.934 -6.975 13.395 1.00 90.88 79 CYS A C 1
ATOM 604 O O . CYS A 1 79 ? -7.801 -6.231 13.852 1.00 90.88 79 CYS A O 1
ATOM 606 N N . SER A 1 80 ? -6.621 -8.135 13.981 1.00 89.75 80 SER A N 1
ATOM 607 C CA . SER A 1 80 ? -7.271 -8.640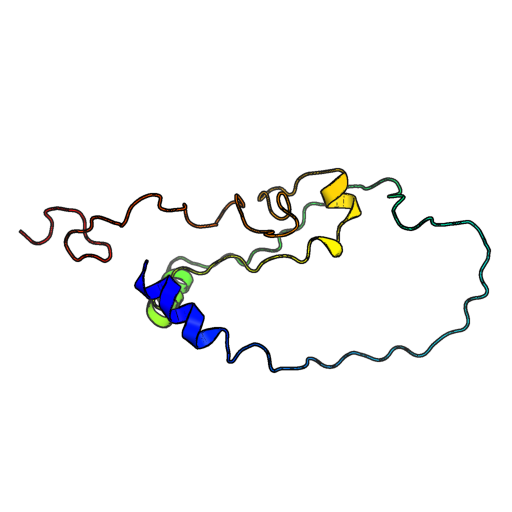 15.195 1.00 89.75 80 SER A CA 1
ATOM 608 C C . SER A 1 80 ? -6.989 -7.781 16.431 1.00 89.75 80 SER A C 1
ATOM 610 O O . SER A 1 80 ? -7.811 -7.747 17.342 1.00 89.75 80 SER A O 1
ATOM 612 N N . ASN A 1 81 ? -5.870 -7.045 16.465 1.00 88.00 81 ASN A N 1
ATOM 613 C CA . ASN A 1 81 ? -5.505 -6.212 17.618 1.00 88.00 81 ASN A CA 1
ATOM 614 C C . ASN A 1 81 ? -6.510 -5.071 17.860 1.00 88.00 81 ASN A C 1
ATOM 616 O O . ASN A 1 81 ? -6.687 -4.645 18.995 1.00 88.00 81 ASN A O 1
ATOM 620 N N . ASN A 1 82 ? -7.167 -4.591 16.800 1.00 87.56 82 ASN A N 1
ATOM 621 C CA . ASN A 1 82 ? -8.164 -3.521 16.832 1.00 87.56 82 ASN A CA 1
ATOM 622 C C . ASN A 1 82 ? -9.412 -3.923 16.031 1.00 87.56 82 ASN A C 1
ATOM 624 O O . ASN A 1 82 ? -9.997 -3.116 15.307 1.00 87.56 82 ASN A O 1
ATOM 628 N N . GLU A 1 83 ? -9.831 -5.186 16.152 1.00 89.31 83 GLU A N 1
ATOM 629 C CA . GLU A 1 83 ? -10.919 -5.755 15.349 1.00 89.31 83 GLU A CA 1
ATOM 630 C C . GLU A 1 83 ? -12.207 -4.916 15.438 1.00 89.31 83 GLU A C 1
ATOM 632 O O . GLU A 1 83 ? -12.846 -4.635 14.426 1.00 89.31 83 GLU A O 1
ATOM 637 N N . CYS A 1 84 ? -12.563 -4.448 16.637 1.00 90.12 84 CYS A N 1
ATOM 638 C CA . CYS A 1 84 ? -13.755 -3.625 16.837 1.00 90.12 84 CYS A CA 1
ATOM 639 C C . CYS A 1 84 ? -13.696 -2.264 16.137 1.00 90.12 84 CYS A C 1
ATOM 641 O O . CYS A 1 84 ? -14.722 -1.780 15.652 1.00 90.12 84 CYS A O 1
ATOM 643 N N . PHE A 1 85 ? -12.505 -1.668 16.042 1.00 91.50 85 PHE A N 1
ATOM 644 C CA . PHE A 1 85 ? -12.297 -0.459 15.254 1.00 91.50 85 PHE A CA 1
ATOM 645 C C . PHE A 1 85 ? -12.461 -0.765 13.768 1.00 91.50 85 PHE A C 1
ATOM 647 O O . PHE A 1 85 ? -13.288 -0.129 13.130 1.00 91.50 85 PHE A O 1
ATOM 654 N N . HIS A 1 86 ? -11.777 -1.782 13.239 1.00 91.12 86 HIS A N 1
ATOM 655 C CA . HIS A 1 86 ? -11.825 -2.114 11.810 1.00 91.12 86 HIS A CA 1
ATOM 656 C C . HIS A 1 86 ? -13.199 -2.620 11.335 1.00 91.12 86 HIS A C 1
ATOM 658 O O . HIS A 1 86 ? -13.530 -2.483 10.160 1.00 91.12 86 HIS A O 1
ATOM 664 N N . LYS A 1 87 ? -14.030 -3.156 12.241 1.00 88.75 87 LYS A N 1
ATOM 665 C CA . LYS A 1 87 ? -15.444 -3.477 11.968 1.00 88.75 87 LYS A CA 1
ATOM 666 C C . LYS A 1 87 ? -16.348 -2.244 11.880 1.00 88.75 87 LYS A C 1
ATOM 668 O O . LYS A 1 87 ? -17.404 -2.323 11.261 1.00 88.75 87 LYS A O 1
ATOM 673 N N . SER A 1 88 ? -15.960 -1.133 12.506 1.00 90.25 88 SER A N 1
ATOM 674 C CA . SER A 1 88 ? -16.804 0.065 12.640 1.00 90.25 88 SER A CA 1
ATOM 675 C C . SER A 1 88 ? -16.310 1.251 11.803 1.00 90.25 88 SER A C 1
ATOM 677 O O . SER A 1 88 ? -17.107 2.081 11.376 1.00 90.25 88 SER A O 1
ATOM 679 N N . PHE A 1 89 ? -15.002 1.337 11.561 1.00 91.69 89 PHE A N 1
ATOM 680 C CA . PHE A 1 89 ? -14.317 2.469 10.946 1.00 91.69 89 PHE A CA 1
ATOM 681 C C . PHE A 1 89 ? -13.172 2.002 10.041 1.00 91.69 89 PHE A C 1
ATOM 683 O O . PHE A 1 89 ? -12.640 0.900 10.175 1.00 91.69 89 PHE A O 1
ATOM 690 N N . ARG A 1 90 ? -12.765 2.876 9.118 1.00 91.88 90 ARG A N 1
ATOM 691 C CA . ARG A 1 90 ? -11.595 2.668 8.255 1.00 91.88 90 ARG A CA 1
ATOM 692 C C . ARG A 1 90 ? -10.369 3.317 8.893 1.00 91.88 90 ARG A C 1
ATOM 694 O O . ARG A 1 90 ? -10.495 4.376 9.504 1.00 91.88 90 ARG A O 1
ATOM 701 N N . SER A 1 91 ? -9.191 2.714 8.731 1.00 90.62 91 SER A N 1
ATOM 702 C CA . SER A 1 91 ? -7.948 3.418 9.055 1.00 90.62 91 SER A CA 1
ATOM 703 C C . SER A 1 91 ? -7.677 4.513 8.019 1.00 90.62 91 SER A C 1
ATOM 705 O O . SER A 1 91 ? -8.136 4.434 6.877 1.00 90.62 91 SER A O 1
ATOM 707 N N . ILE A 1 92 ? -6.914 5.529 8.419 1.00 90.31 92 ILE A N 1
ATOM 708 C CA . ILE A 1 92 ? -6.567 6.672 7.561 1.00 90.31 92 ILE A CA 1
ATOM 709 C C . ILE A 1 92 ? -5.763 6.243 6.331 1.00 90.31 92 ILE A C 1
ATOM 711 O O . ILE A 1 92 ? -5.965 6.759 5.236 1.00 90.31 92 ILE A O 1
ATOM 715 N N . ASP A 1 93 ? -4.864 5.279 6.500 1.00 90.12 93 ASP A N 1
ATOM 716 C CA . ASP A 1 93 ? -4.008 4.763 5.439 1.00 90.12 93 ASP A CA 1
ATOM 717 C C . ASP A 1 93 ? -4.634 3.591 4.669 1.00 90.12 93 ASP A C 1
ATOM 719 O O . ASP A 1 93 ? -4.005 3.080 3.756 1.00 90.12 93 ASP A O 1
ATOM 723 N N . GLY A 1 94 ? -5.846 3.143 5.011 1.00 92.69 94 GLY A N 1
ATOM 724 C CA . GLY A 1 94 ? -6.513 2.013 4.354 1.00 92.69 94 GLY A CA 1
ATOM 725 C C . GLY A 1 94 ? -6.063 0.617 4.810 1.00 92.69 94 GLY A C 1
ATOM 726 O O . GLY A 1 94 ? -6.608 -0.376 4.322 1.00 92.69 94 GLY A O 1
ATOM 727 N N . THR A 1 95 ? -5.127 0.521 5.758 1.00 91.69 95 THR A N 1
ATOM 728 C CA . THR A 1 95 ? -4.742 -0.739 6.405 1.00 91.69 95 THR A CA 1
ATOM 729 C C . THR A 1 95 ? -5.953 -1.475 7.006 1.00 91.69 95 THR A C 1
ATOM 731 O O . THR A 1 95 ? -6.850 -0.877 7.604 1.00 91.69 95 THR A O 1
ATOM 734 N N . CYS A 1 96 ? -5.979 -2.804 6.862 1.00 94.12 96 CYS A N 1
ATOM 735 C CA . CYS A 1 96 ? -7.050 -3.698 7.328 1.00 94.12 96 CYS A CA 1
ATOM 736 C C . CYS A 1 96 ? -8.418 -3.513 6.649 1.00 94.12 96 CYS A C 1
ATOM 738 O O . CYS A 1 96 ? -9.421 -4.032 7.134 1.00 94.12 96 CYS A O 1
ATOM 740 N N . ASN A 1 97 ? -8.477 -2.849 5.489 1.00 94.06 97 ASN A N 1
ATOM 741 C CA . ASN A 1 97 ? -9.654 -2.942 4.613 1.00 94.06 97 ASN A CA 1
ATOM 742 C C . ASN A 1 97 ? -9.834 -4.378 4.075 1.00 94.06 97 ASN A C 1
ATOM 744 O O . ASN A 1 97 ? -10.952 -4.847 3.884 1.00 94.06 97 ASN A O 1
ATOM 748 N N . ASN A 1 98 ? -8.725 -5.102 3.903 1.00 93.31 98 ASN A N 1
ATOM 749 C CA . ASN A 1 98 ? -8.700 -6.542 3.679 1.00 93.31 98 ASN A CA 1
ATOM 750 C C . ASN A 1 98 ? -8.052 -7.227 4.897 1.00 93.31 98 ASN A C 1
ATOM 752 O O . ASN A 1 98 ? -6.871 -7.021 5.156 1.00 93.31 98 ASN A O 1
ATOM 756 N N . PHE A 1 99 ? -8.817 -8.021 5.654 1.00 91.19 99 PHE A N 1
ATOM 757 C CA . PHE A 1 99 ? -8.329 -8.688 6.873 1.00 91.19 99 PHE A CA 1
ATOM 758 C C . PHE A 1 99 ? -7.312 -9.799 6.590 1.00 91.19 99 PHE A C 1
ATOM 760 O O . PHE A 1 99 ? -6.421 -10.027 7.403 1.00 91.19 99 PHE A O 1
ATOM 767 N N . GLU A 1 100 ? -7.434 -10.476 5.448 1.00 92.25 100 GLU A N 1
ATOM 768 C CA . GLU A 1 100 ? -6.491 -11.519 5.033 1.00 92.25 100 GLU A CA 1
ATOM 769 C C . GLU A 1 100 ? -5.176 -10.907 4.541 1.00 92.25 100 GLU A C 1
ATOM 771 O O . GLU A 1 100 ? -4.102 -11.454 4.775 1.00 92.25 100 GLU A O 1
ATOM 776 N N . ASN A 1 101 ? -5.255 -9.744 3.885 1.00 91.75 101 ASN A N 1
ATOM 777 C CA . ASN A 1 101 ? -4.117 -9.039 3.303 1.00 91.75 101 ASN A CA 1
ATOM 778 C C . ASN A 1 101 ? -4.115 -7.555 3.725 1.00 91.75 101 ASN A C 1
ATOM 780 O O . ASN A 1 101 ? -4.489 -6.689 2.927 1.00 91.75 101 ASN A O 1
ATOM 784 N N . PRO A 1 102 ? -3.659 -7.236 4.955 1.00 92.94 102 PRO A N 1
ATOM 785 C CA . PRO A 1 102 ? -3.868 -5.935 5.602 1.00 92.94 102 PRO A CA 1
ATOM 786 C C . PRO A 1 102 ? -3.385 -4.706 4.831 1.00 92.94 102 PRO A C 1
ATOM 788 O O . PRO A 1 102 ? -3.938 -3.630 5.025 1.00 92.94 102 PRO A O 1
ATOM 791 N N . ILE A 1 103 ? -2.366 -4.843 3.979 1.00 90.75 103 ILE A N 1
ATOM 792 C CA . ILE A 1 103 ? -1.735 -3.726 3.252 1.00 90.75 103 ILE A CA 1
ATOM 793 C C . ILE A 1 103 ? -2.235 -3.568 1.809 1.00 90.75 103 ILE A C 1
ATOM 795 O O . ILE A 1 103 ? -1.822 -2.646 1.108 1.00 90.75 103 ILE A O 1
ATOM 799 N N . VAL A 1 104 ? -3.116 -4.451 1.326 1.00 91.88 104 VAL A N 1
ATOM 800 C CA . VAL A 1 104 ? -3.642 -4.345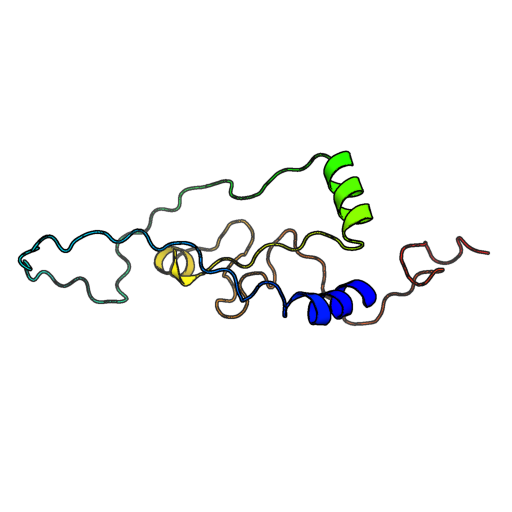 -0.042 1.00 91.88 104 VAL A CA 1
ATOM 801 C C . VAL A 1 104 ? -4.532 -3.112 -0.154 1.00 91.88 104 VAL A C 1
ATOM 803 O O . VAL A 1 104 ? -5.565 -3.008 0.504 1.00 91.88 104 VAL A O 1
ATOM 806 N N . GLY A 1 105 ? -4.121 -2.179 -1.013 1.00 91.00 105 GLY A N 1
ATOM 807 C CA . GLY A 1 105 ? -4.801 -0.896 -1.192 1.00 91.00 105 GLY A CA 1
ATOM 808 C C . GLY A 1 105 ? -4.483 0.140 -0.112 1.00 91.00 105 GLY A C 1
ATOM 809 O O . GLY A 1 105 ? -5.075 1.218 -0.140 1.00 91.00 105 GLY A O 1
ATOM 810 N N . ALA A 1 106 ? -3.559 -0.152 0.808 1.00 92.06 106 ALA A N 1
ATOM 811 C CA . ALA A 1 106 ? -3.096 0.827 1.777 1.00 92.06 106 ALA A CA 1
ATOM 812 C C . ALA A 1 106 ? -2.217 1.903 1.107 1.00 92.06 106 ALA A C 1
ATOM 814 O O . ALA A 1 106 ? -1.458 1.639 0.169 1.00 92.06 106 ALA A O 1
ATOM 815 N N . ALA A 1 107 ? -2.311 3.137 1.592 1.00 90.00 107 ALA A N 1
ATOM 816 C CA . ALA A 1 107 ? -1.456 4.241 1.186 1.00 90.00 107 ALA A CA 1
ATOM 817 C C . ALA A 1 107 ? 0.004 3.955 1.551 1.00 90.00 107 ALA A C 1
ATOM 819 O O . ALA A 1 107 ? 0.275 3.324 2.563 1.00 90.00 107 ALA A O 1
ATOM 820 N N . PHE A 1 108 ? 0.945 4.489 0.766 1.00 84.62 108 PHE A N 1
ATOM 821 C CA . PHE A 1 108 ? 2.390 4.228 0.892 1.00 84.62 108 PHE A CA 1
ATOM 822 C C . PHE A 1 108 ? 2.828 2.798 0.553 1.00 84.62 108 PHE A C 1
ATOM 824 O O . PHE A 1 108 ? 3.977 2.433 0.804 1.00 84.62 108 PHE A O 1
ATOM 831 N N . SER A 1 109 ? 1.953 2.032 -0.091 1.00 81.75 109 SER A N 1
ATOM 832 C CA . SER A 1 109 ? 2.315 0.812 -0.801 1.00 81.75 109 SER A CA 1
ATOM 833 C C . SER A 1 109 ? 2.612 1.106 -2.279 1.00 81.75 109 SER A C 1
ATOM 835 O O . SER A 1 109 ? 2.071 2.061 -2.846 1.00 81.75 109 SER A O 1
ATOM 837 N N . PRO A 1 110 ? 3.491 0.322 -2.929 1.00 83.06 110 PRO A N 1
ATOM 838 C CA . PRO A 1 110 ? 3.744 0.466 -4.356 1.00 83.06 110 PRO A CA 1
ATOM 839 C C . PRO A 1 110 ? 2.491 0.122 -5.168 1.00 83.06 110 PRO A C 1
ATOM 841 O O . PRO A 1 110 ? 1.685 -0.720 -4.772 1.00 83.06 110 PRO A O 1
ATOM 844 N N . PHE A 1 111 ? 2.361 0.727 -6.347 1.00 84.75 111 PHE A N 1
ATOM 845 C CA . PHE A 1 111 ? 1.335 0.313 -7.299 1.00 84.75 111 PHE A CA 1
ATOM 846 C C . PHE A 1 111 ? 1.577 -1.122 -7.771 1.00 84.75 111 PHE A C 1
ATOM 848 O O . PHE A 1 111 ? 2.716 -1.517 -8.043 1.00 84.75 111 PHE A O 1
ATOM 855 N N . ILE A 1 112 ? 0.492 -1.883 -7.922 1.00 87.19 112 ILE A N 1
ATOM 856 C CA . ILE A 1 112 ? 0.545 -3.182 -8.590 1.00 87.19 112 ILE A CA 1
ATOM 857 C C . ILE A 1 112 ? 0.849 -2.985 -10.077 1.00 87.19 112 ILE A C 1
ATOM 859 O O . ILE A 1 112 ? 0.407 -2.017 -10.700 1.00 87.19 112 ILE A O 1
ATOM 863 N N . ARG A 1 113 ? 1.597 -3.917 -10.663 1.00 85.00 113 ARG A N 1
ATOM 864 C CA . ARG A 1 113 ? 1.880 -3.934 -12.097 1.00 85.00 113 ARG A CA 1
ATOM 865 C C . ARG A 1 113 ? 1.026 -5.004 -12.761 1.00 85.00 113 ARG A C 1
ATOM 867 O O . ARG A 1 113 ? 1.133 -6.171 -12.411 1.00 85.00 113 ARG A O 1
ATOM 874 N N . LEU A 1 114 ? 0.195 -4.596 -13.719 1.00 90.25 114 LEU A N 1
ATOM 875 C CA . LEU A 1 114 ? -0.556 -5.530 -14.569 1.00 90.25 114 LEU A CA 1
ATOM 876 C C . LEU A 1 114 ? 0.308 -6.088 -15.709 1.00 90.25 114 LEU A C 1
ATOM 878 O O . LEU A 1 114 ? 0.021 -7.158 -16.233 1.00 90.25 114 LEU A O 1
ATOM 882 N N . LEU A 1 115 ? 1.363 -5.360 -16.083 1.00 90.94 115 LEU A N 1
ATOM 883 C CA . LEU A 1 115 ? 2.339 -5.729 -17.105 1.00 90.94 115 LEU A CA 1
ATOM 884 C C . LEU A 1 115 ? 3.762 -5.456 -16.588 1.00 90.94 115 LEU A C 1
ATOM 886 O O . LEU A 1 115 ? 3.934 -4.571 -15.737 1.00 90.94 115 LEU A O 1
ATOM 890 N N . PRO A 1 116 ? 4.784 -6.162 -17.105 1.00 87.44 116 PRO A N 1
ATOM 891 C CA . PRO A 1 116 ? 6.182 -5.888 -16.782 1.00 87.44 116 PRO A CA 1
ATOM 892 C C . PRO A 1 116 ? 6.578 -4.428 -17.039 1.00 87.44 116 PRO A C 1
ATOM 894 O O . PRO A 1 116 ? 5.987 -3.731 -17.866 1.00 87.44 116 PRO A O 1
ATOM 897 N N . SER A 1 117 ? 7.593 -3.943 -16.324 1.00 85.25 117 SER A N 1
ATOM 898 C CA . SER A 1 117 ? 8.141 -2.605 -16.563 1.00 85.25 117 SER A CA 1
ATOM 899 C C . SER A 1 117 ? 8.913 -2.521 -17.879 1.00 85.25 117 SER A C 1
ATOM 901 O O . SER A 1 117 ? 9.697 -3.416 -18.177 1.00 85.25 117 SER A O 1
ATOM 903 N N . ALA A 1 118 ? 8.774 -1.403 -18.594 1.00 90.00 118 ALA A N 1
ATOM 904 C CA . ALA A 1 118 ? 9.565 -1.072 -19.779 1.00 90.00 118 ALA A CA 1
ATOM 905 C C . ALA A 1 118 ? 10.480 0.130 -19.481 1.00 90.00 118 ALA A C 1
ATOM 907 O O . ALA A 1 118 ? 10.102 1.277 -19.709 1.00 90.00 118 ALA A O 1
ATOM 908 N N . TYR A 1 119 ? 11.651 -0.147 -18.907 1.00 87.88 119 TYR A N 1
ATOM 909 C CA . TYR A 1 119 ? 12.731 0.826 -18.706 1.00 87.88 119 TYR A CA 1
ATOM 910 C C . TYR A 1 119 ? 13.855 0.541 -19.698 1.00 87.88 119 TYR A C 1
ATOM 912 O O . TYR A 1 119 ? 14.037 -0.609 -20.093 1.00 87.88 119 TYR A O 1
ATOM 920 N N . ASP A 1 120 ? 14.618 1.567 -20.062 1.00 90.25 120 ASP A N 1
ATOM 921 C CA . ASP A 1 120 ? 15.688 1.466 -21.068 1.00 90.25 120 ASP A CA 1
ATOM 922 C C . ASP A 1 120 ? 16.809 0.504 -20.643 1.00 90.25 120 ASP A C 1
ATOM 924 O O . ASP A 1 120 ? 17.339 -0.261 -21.441 1.00 90.25 120 ASP A O 1
ATOM 928 N N . ASP A 1 121 ? 17.111 0.495 -19.343 1.00 83.44 121 ASP A N 1
ATOM 929 C CA . ASP A 1 121 ? 18.069 -0.398 -18.684 1.00 83.44 121 ASP A CA 1
ATOM 930 C C . ASP A 1 121 ? 17.400 -1.604 -18.000 1.00 83.44 121 ASP A C 1
ATOM 932 O O . ASP A 1 121 ? 18.055 -2.378 -17.303 1.00 83.44 121 ASP A O 1
ATOM 936 N N . GLY A 1 122 ? 16.077 -1.748 -18.137 1.00 82.94 122 GLY A N 1
ATOM 937 C CA . GLY A 1 122 ? 15.286 -2.756 -17.429 1.00 82.94 122 GLY A CA 1
ATOM 938 C C . GLY A 1 122 ? 15.117 -2.521 -15.918 1.00 82.94 122 GLY A C 1
ATOM 939 O O . GLY A 1 122 ? 14.508 -3.357 -15.246 1.00 82.94 122 GLY A O 1
ATOM 940 N N . ILE A 1 123 ? 15.605 -1.403 -15.363 1.00 79.88 123 ILE A N 1
ATOM 941 C CA . ILE A 1 123 ? 15.612 -1.134 -13.916 1.00 79.88 123 ILE A CA 1
ATOM 942 C C . ILE A 1 123 ? 14.835 0.139 -13.574 1.00 79.88 123 ILE A C 1
ATOM 944 O O . ILE A 1 123 ? 13.821 0.056 -12.872 1.00 79.88 123 ILE A O 1
ATOM 948 N N . ASN A 1 124 ? 15.322 1.305 -14.001 1.00 81.19 124 ASN A N 1
ATOM 949 C CA . ASN A 1 124 ? 14.755 2.605 -13.626 1.00 81.19 124 ASN A CA 1
ATOM 950 C C . ASN A 1 124 ? 15.030 3.740 -14.630 1.00 81.19 124 ASN A C 1
ATOM 952 O O . ASN A 1 124 ? 14.521 4.845 -14.420 1.00 81.19 124 ASN A O 1
ATOM 956 N N . SER A 1 125 ? 15.783 3.492 -15.704 1.00 87.50 125 SER A N 1
ATOM 957 C CA . SER A 1 125 ? 16.117 4.515 -16.697 1.00 87.50 125 SER A CA 1
ATOM 958 C C . SER A 1 125 ? 14.940 4.820 -17.628 1.00 87.50 125 SER A C 1
ATOM 960 O O . SER A 1 125 ? 14.209 3.924 -18.065 1.00 87.50 125 SER A O 1
ATOM 962 N N . ILE A 1 126 ? 14.745 6.106 -17.941 1.00 91.81 126 ILE A N 1
ATOM 963 C CA . ILE A 1 126 ? 13.712 6.565 -18.883 1.00 91.81 126 ILE A CA 1
ATOM 964 C C . ILE A 1 126 ? 14.010 6.011 -20.276 1.00 91.81 126 ILE A C 1
ATOM 966 O O . ILE A 1 126 ? 15.155 6.030 -20.715 1.00 91.81 126 ILE A O 1
ATOM 970 N N . VAL A 1 127 ? 12.973 5.551 -20.978 1.00 92.50 127 VAL A N 1
ATOM 971 C CA . VAL A 1 127 ? 13.085 5.055 -22.357 1.00 92.50 127 VAL A CA 1
ATOM 972 C C . VAL A 1 127 ? 13.742 6.112 -23.252 1.00 92.50 127 VAL A C 1
ATOM 974 O O . VAL A 1 127 ? 13.264 7.246 -23.309 1.00 92.50 127 VAL A O 1
ATOM 977 N N . GLY A 1 128 ? 14.817 5.729 -23.951 1.00 90.75 128 GLY A N 1
ATOM 978 C CA . GLY A 1 128 ? 15.591 6.612 -24.829 1.00 90.75 128 GLY A CA 1
ATOM 979 C C . GLY A 1 128 ? 16.697 7.416 -24.136 1.00 90.75 128 GLY A C 1
ATOM 980 O O . GLY A 1 128 ? 17.189 8.377 -24.719 1.00 90.75 128 GLY A O 1
ATOM 981 N N . SER A 1 129 ? 17.083 7.062 -22.907 1.00 92.06 129 SER A N 1
ATOM 982 C CA . SER A 1 129 ? 18.189 7.710 -22.183 1.00 92.06 129 SER A CA 1
ATOM 983 C C . SER A 1 129 ? 19.556 7.052 -22.411 1.00 92.06 129 SER A C 1
ATOM 985 O O . SER A 1 129 ? 20.574 7.681 -22.133 1.00 92.06 129 SER A O 1
ATOM 987 N N . ILE A 1 130 ? 19.587 5.822 -22.933 1.00 82.06 130 ILE A N 1
ATOM 988 C CA . ILE A 1 130 ? 20.793 5.038 -23.238 1.00 82.06 130 ILE A CA 1
ATOM 989 C C . IL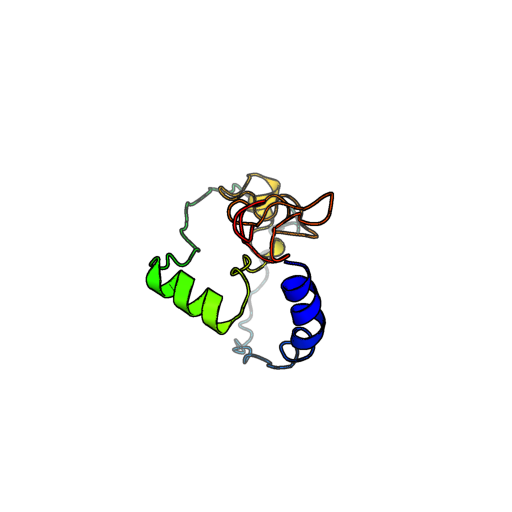E A 1 130 ? 21.178 5.080 -24.734 1.00 82.06 130 ILE A C 1
ATOM 991 O O . ILE A 1 130 ? 22.089 4.363 -25.148 1.00 82.06 130 ILE A O 1
ATOM 995 N N . SER A 1 131 ? 20.468 5.877 -25.548 1.00 66.31 131 SER A N 1
ATOM 996 C CA . SER A 1 131 ? 20.690 6.028 -27.001 1.00 66.31 131 SER A CA 1
ATOM 997 C C . SER A 1 131 ? 21.818 6.989 -27.362 1.00 66.31 131 SER A C 1
ATOM 999 O O . SER A 1 131 ? 21.970 8.021 -26.672 1.00 66.31 131 SER A O 1
#

pLDDT: mean 71.85, std 20.85, range [31.25, 94.12]

Organism: Haemonchus placei (NCBI:txid6290)

InterPro domains:
  IPR010255 Haem peroxidase superfamily [SSF48113] (84-128)
  IPR019791 Haem peroxidase, animal-type [PF03098] (89-128)
  IPR019791 Haem peroxidase, animal-type [PS50292] (76-131)
  IPR037120 Haem peroxidase domain superfamily, animal type [G3DSA:1.10.640.10] (66-130)

Secondary structure (DSSP, 8-state):
-HHHHHHHHHHTTTSTT-PPP-----------------TT------------SPP--HHHHHHHHHHHSS---PPPP-GGGGHHHHHH---TT-TTSSSSSTTTT-TTSPPPPSS----TTSSSPPTTS--

Sequence (131 aa):
MDHCITLREAKSLEIISAPRPALALSPQNFSMIQQGIQPGRCSQVVPVEVETRQVFSVLQMRSRQEQVGCAEVQIPASCSNNECFHKSFRSIDGTCNNFENPIVGAAFSPFIRLLPSAYDDGINSIVGSIS